Protein AF-A0A350T0E3-F1 (afdb_monomer)

Foldseek 3Di:
DDDPQCVVVCVVQLEDEDRDQLLVVCVVPVLVLLVSLLCCLARVGYYDPRNLQSSLVCLVVLLVPDLVSLVVSLLSLLLGLNNLRSLVSCLSSVNCCSRPVLLVVLSVQQVVPPPDPDDSSSNVLSVQSNPDHSDSVSSVCSNNVCSPDDD

Solvent-accessible surface area (backbone atoms only — not comparable to full-atom values): 8302 Å² total; per-residue (Å²): 139,89,67,95,82,48,57,69,56,32,61,73,68,38,46,46,72,52,83,77,58,36,57,62,52,31,71,78,40,40,66,52,47,56,47,53,27,24,45,15,0,58,69,68,32,50,65,37,67,69,37,42,52,33,36,34,74,49,33,74,53,41,76,80,52,56,69,68,59,51,49,53,48,50,52,55,18,54,44,21,88,27,26,39,55,14,53,47,47,32,54,75,28,65,33,39,66,70,77,43,53,71,48,31,69,38,54,49,56,46,77,70,52,82,85,58,98,66,75,49,48,36,65,50,30,40,50,51,29,56,73,45,67,74,42,60,71,57,29,51,50,39,60,51,66,69,50,75,65,84,128

Secondary structure (DSSP, 8-state):
---SS-HHHHHHHTEE--SS-HHHHHHH-THHHHHHHHHHHHH--EEPHHHHHHHHHHGGGGGGS-HHHHHHHHHHHHTSTTHHHHHHHHHHTT-HHHH-GGGHHHHHHHHT-SSS----HHHHHHHHHHHS-S-HHHHHHHHHTTTT---

Structure (mmCIF, N/CA/C/O backbone):
data_AF-A0A350T0E3-F1
#
_entry.id   AF-A0A350T0E3-F1
#
loop_
_atom_site.group_PDB
_atom_site.id
_atom_site.type_symbol
_atom_site.label_atom_id
_atom_site.label_alt_id
_atom_site.label_comp_id
_atom_site.label_asym_id
_atom_site.label_entity_id
_atom_site.label_seq_id
_atom_site.pdbx_PDB_ins_code
_atom_site.Cartn_x
_atom_site.Cartn_y
_atom_site.Cartn_z
_atom_site.occupancy
_atom_site.B_iso_or_equiv
_atom_site.auth_seq_id
_atom_site.auth_comp_id
_atom_site.auth_asym_id
_atom_site.auth_atom_id
_atom_site.pdbx_PDB_model_num
ATOM 1 N N . LEU A 1 1 ? -23.971 -1.810 16.961 1.00 84.31 1 LEU A N 1
ATOM 2 C CA . LEU A 1 1 ? -22.749 -1.360 16.257 1.00 84.31 1 LEU A CA 1
ATOM 3 C C . LEU A 1 1 ? -22.737 0.164 16.303 1.00 84.31 1 LEU A C 1
ATOM 5 O O . LEU A 1 1 ? -23.799 0.736 16.103 1.00 84.31 1 LEU A O 1
ATOM 9 N N . ILE A 1 2 ? -21.611 0.794 16.650 1.00 93.94 2 ILE A N 1
ATOM 10 C CA . ILE A 1 2 ? -21.458 2.260 16.692 1.00 93.94 2 ILE A CA 1
ATOM 11 C C . ILE A 1 2 ? -20.520 2.642 15.545 1.00 93.94 2 ILE A C 1
ATOM 13 O O . ILE A 1 2 ? -19.421 2.096 15.481 1.00 93.94 2 ILE A O 1
ATOM 17 N N . ASP A 1 3 ? -20.957 3.540 14.662 1.00 94.94 3 ASP A N 1
ATOM 18 C CA . ASP A 1 3 ? -20.221 3.956 13.462 1.00 94.94 3 ASP A CA 1
ATOM 19 C C . ASP A 1 3 ? -20.157 5.493 13.362 1.00 94.94 3 ASP A C 1
ATOM 21 O O . ASP A 1 3 ? -21.025 6.114 12.752 1.00 94.94 3 ASP A O 1
ATOM 25 N N . PRO A 1 4 ? -19.173 6.131 14.017 1.00 95.31 4 PRO A N 1
ATOM 26 C CA . PRO A 1 4 ? -19.081 7.588 14.068 1.00 95.31 4 PRO A CA 1
ATOM 27 C C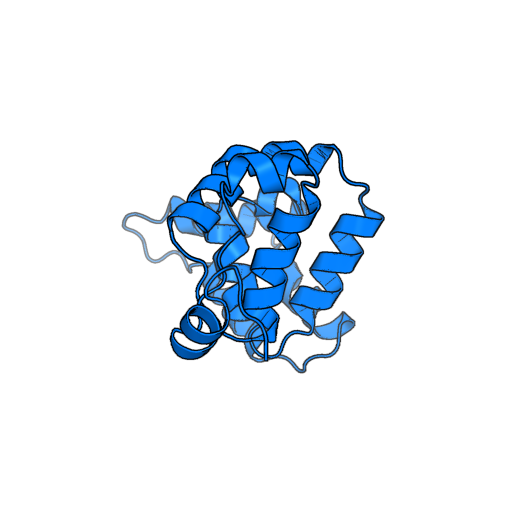 . PRO A 1 4 ? -18.522 8.221 12.784 1.00 95.31 4 PRO A C 1
ATOM 29 O O . PRO A 1 4 ? -18.595 9.439 12.651 1.00 95.31 4 PRO A O 1
ATOM 32 N N . PHE A 1 5 ? -17.957 7.427 11.867 1.00 93.94 5 PHE A N 1
ATOM 33 C CA . PHE A 1 5 ? -17.279 7.923 10.661 1.00 93.94 5 PHE A CA 1
ATOM 34 C C . PHE A 1 5 ? -17.891 7.411 9.352 1.00 93.94 5 PHE A C 1
ATOM 36 O O . PHE A 1 5 ? -17.412 7.787 8.293 1.00 93.94 5 PHE A O 1
ATOM 43 N N . GLY A 1 6 ? -18.947 6.594 9.409 1.00 92.81 6 GLY A N 1
ATOM 44 C CA . GLY A 1 6 ? -19.615 6.068 8.215 1.00 92.81 6 GLY A CA 1
ATOM 45 C C . GLY A 1 6 ? -18.940 4.837 7.606 1.00 92.81 6 GLY A C 1
ATOM 46 O O . GLY A 1 6 ? -19.238 4.480 6.469 1.00 92.81 6 GLY A O 1
ATOM 47 N N . GLY A 1 7 ? -18.088 4.138 8.361 1.00 94.56 7 GLY A N 1
ATOM 48 C CA . GLY A 1 7 ? -17.323 2.993 7.873 1.00 94.56 7 GLY A CA 1
ATOM 49 C C . GLY A 1 7 ? -18.184 1.816 7.405 1.00 94.56 7 GLY A C 1
ATOM 50 O O . GLY A 1 7 ? -17.728 1.010 6.600 1.00 94.56 7 GLY A O 1
ATOM 51 N N . ILE A 1 8 ? -19.439 1.694 7.856 1.00 95.94 8 ILE A N 1
ATOM 52 C CA . ILE A 1 8 ? -20.378 0.698 7.309 1.00 95.94 8 ILE A CA 1
ATOM 53 C C . ILE A 1 8 ? -20.698 1.013 5.841 1.00 95.94 8 ILE A C 1
ATOM 55 O O . ILE A 1 8 ? -20.799 0.093 5.027 1.00 95.94 8 ILE A O 1
ATOM 59 N N . GLY A 1 9 ? -20.848 2.298 5.510 1.00 95.31 9 GLY A N 1
ATOM 60 C CA . GLY A 1 9 ? -21.034 2.765 4.140 1.00 95.31 9 GLY A CA 1
ATOM 61 C C . GLY A 1 9 ? -19.810 2.453 3.287 1.00 95.31 9 GLY A C 1
ATOM 62 O O . GLY A 1 9 ? -19.953 1.828 2.239 1.00 95.31 9 GLY A O 1
ATOM 63 N N . ASP A 1 10 ? -18.618 2.771 3.790 1.00 96.00 10 ASP A N 1
ATOM 64 C CA . ASP A 1 10 ? -17.349 2.528 3.091 1.00 96.00 10 ASP A CA 1
ATOM 65 C C . ASP A 1 10 ? -17.106 1.033 2.846 1.00 96.00 10 ASP A C 1
ATOM 67 O O . ASP A 1 10 ? -16.675 0.630 1.765 1.00 96.00 10 ASP A O 1
ATOM 71 N N . LEU A 1 11 ? -17.457 0.180 3.817 1.00 95.50 11 LEU A N 1
ATOM 72 C CA . LEU A 1 11 ? -17.439 -1.276 3.659 1.00 95.50 11 LEU A CA 1
ATOM 73 C C . LEU A 1 11 ? -18.397 -1.739 2.553 1.00 95.50 11 LEU A C 1
ATOM 75 O O . LEU A 1 11 ? -18.036 -2.609 1.760 1.00 95.50 11 LEU A O 1
ATOM 79 N N . GLY A 1 12 ? -19.604 -1.167 2.491 1.00 96.12 12 GLY A N 1
ATOM 80 C CA . GLY A 1 12 ? -20.575 -1.443 1.430 1.00 96.12 12 GLY A CA 1
ATOM 81 C C . GLY A 1 12 ? -20.110 -0.957 0.054 1.00 96.12 12 GLY A C 1
ATOM 82 O O . GLY A 1 12 ? -20.335 -1.641 -0.943 1.00 96.12 12 GLY A O 1
ATOM 83 N N . GLY A 1 13 ? -19.420 0.185 0.016 1.00 96.69 13 GLY A N 1
ATOM 84 C CA . GLY A 1 13 ? -18.812 0.773 -1.179 1.00 96.69 13 GLY A CA 1
ATOM 85 C C . GLY A 1 13 ? -17.467 0.162 -1.571 1.00 96.69 13 GLY A C 1
ATOM 86 O O . GLY A 1 13 ? -16.970 0.459 -2.651 1.00 96.69 13 GLY A O 1
ATOM 87 N N . ARG A 1 14 ? -16.890 -0.707 -0.73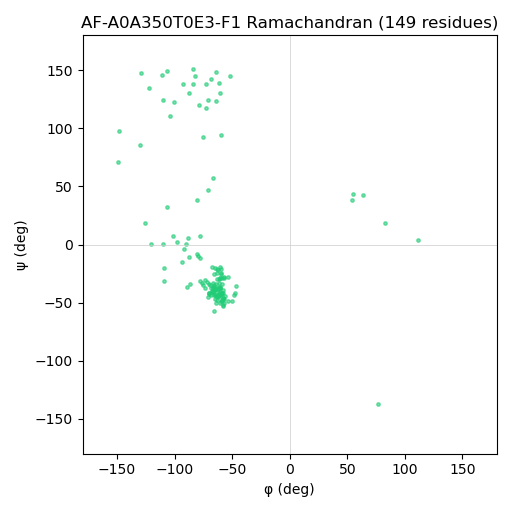0 1.00 97.62 14 ARG A N 1
ATOM 88 C CA . ARG A 1 14 ? -15.555 -1.301 -0.911 1.00 97.62 14 ARG A CA 1
ATOM 89 C C . ARG A 1 14 ? -14.458 -0.248 -1.098 1.00 97.62 14 ARG A C 1
ATOM 91 O O . ARG A 1 14 ? -13.586 -0.414 -1.950 1.00 97.62 14 ARG A O 1
ATOM 98 N N . GLN A 1 15 ? -14.497 0.806 -0.286 1.00 97.81 15 GLN A N 1
ATOM 99 C CA . GLN A 1 15 ? -13.532 1.903 -0.330 1.00 97.81 15 GLN A CA 1
ATOM 100 C C . GLN A 1 15 ? -12.617 1.933 0.899 1.00 97.81 15 GLN A C 1
ATOM 102 O O . GLN A 1 15 ? -13.011 1.584 2.013 1.00 97.81 15 GLN A O 1
ATOM 107 N N . ILE A 1 16 ? -11.370 2.349 0.689 1.00 98.31 16 ILE A N 1
ATOM 108 C CA . ILE A 1 16 ? -10.384 2.648 1.728 1.00 98.31 16 ILE A CA 1
ATOM 109 C C . ILE A 1 16 ? -10.279 4.166 1.825 1.00 98.31 16 ILE A C 1
ATOM 111 O O . ILE A 1 16 ? -9.744 4.813 0.925 1.00 98.31 16 ILE A O 1
ATOM 115 N N . ILE A 1 17 ? -10.774 4.703 2.938 1.00 97.75 17 ILE A N 1
ATOM 116 C CA . ILE A 1 17 ? -10.874 6.141 3.196 1.00 97.75 17 ILE A CA 1
ATOM 117 C C . ILE A 1 17 ? -10.103 6.473 4.476 1.00 97.75 17 ILE A C 1
ATOM 119 O O . ILE A 1 17 ? -10.193 5.755 5.481 1.00 97.75 17 ILE A O 1
ATOM 123 N N . ALA A 1 18 ? -9.305 7.540 4.456 1.00 96.62 18 ALA A N 1
ATOM 124 C CA . ALA A 1 18 ? -8.685 8.052 5.672 1.00 96.62 18 ALA A CA 1
ATOM 125 C C . ALA A 1 18 ? -9.726 8.757 6.557 1.00 96.62 18 ALA A C 1
ATOM 127 O O . ALA A 1 18 ? -10.559 9.523 6.090 1.00 96.62 18 ALA A O 1
ATOM 128 N N . VAL A 1 19 ? -9.667 8.529 7.870 1.00 95.31 19 VAL A N 1
ATOM 129 C CA . VAL A 1 19 ? -10.609 9.166 8.803 1.00 95.31 19 VAL A CA 1
ATOM 130 C C . VAL A 1 19 ? -10.288 10.653 8.960 1.00 95.31 19 VAL A C 1
ATOM 132 O O . VAL A 1 19 ? -9.254 11.001 9.536 1.00 95.31 19 VAL A O 1
ATOM 135 N N . GLY A 1 20 ? -11.214 11.526 8.567 1.00 94.12 20 GLY A N 1
ATOM 136 C CA . GLY A 1 20 ? -11.009 12.977 8.610 1.00 94.12 20 GLY A CA 1
ATOM 137 C C . GLY A 1 20 ? -10.118 13.440 7.459 1.00 94.12 20 GLY A C 1
ATOM 138 O O . GLY A 1 20 ? -10.290 12.972 6.341 1.00 94.12 20 GLY A O 1
ATOM 139 N N . ASP A 1 21 ? -9.175 14.347 7.722 1.00 97.06 21 ASP A N 1
ATOM 140 C CA . ASP A 1 21 ? -8.252 14.830 6.692 1.00 97.06 21 ASP A CA 1
ATOM 141 C C . ASP A 1 21 ? -7.105 13.823 6.436 1.00 97.06 21 ASP A C 1
ATOM 143 O O . ASP A 1 21 ? -6.340 13.512 7.360 1.00 97.06 21 ASP A O 1
ATOM 147 N N . PRO A 1 22 ? -6.940 13.300 5.203 1.00 97.12 22 PRO A N 1
ATOM 148 C CA . PRO A 1 22 ? -5.893 12.326 4.903 1.00 97.12 22 PRO A CA 1
ATOM 149 C C . PRO A 1 22 ? -4.472 12.850 5.156 1.00 97.12 22 PRO A C 1
ATOM 151 O O . PRO A 1 22 ? -3.613 12.100 5.630 1.00 97.12 22 PRO A O 1
ATOM 154 N N . ALA A 1 23 ? -4.213 14.132 4.880 1.00 97.38 23 ALA A N 1
ATOM 155 C CA . ALA A 1 23 ? -2.884 14.710 5.021 1.00 97.38 23 ALA A CA 1
ATOM 156 C C . ALA A 1 23 ? -2.478 14.844 6.495 1.00 97.38 23 ALA A C 1
ATOM 158 O O . ALA A 1 23 ? -1.352 14.496 6.862 1.00 97.38 23 ALA A O 1
ATOM 159 N N . GLU A 1 24 ? -3.393 15.269 7.367 1.00 97.50 24 GLU A N 1
ATOM 160 C CA . GLU A 1 24 ? -3.187 15.262 8.818 1.00 97.50 24 GLU A CA 1
ATOM 161 C C . GLU A 1 24 ? -2.900 13.841 9.319 1.00 97.50 24 GLU A C 1
ATOM 163 O O . GLU A 1 24 ? -1.909 13.603 10.019 1.00 97.50 24 GLU A O 1
ATOM 168 N N . ARG A 1 25 ? -3.706 12.856 8.894 1.00 97.31 25 ARG A N 1
ATOM 169 C CA . ARG A 1 25 ? -3.543 11.461 9.329 1.00 97.31 25 ARG A CA 1
ATOM 170 C C . ARG A 1 25 ? -2.228 10.840 8.898 1.00 97.31 25 ARG A C 1
ATOM 172 O O . ARG A 1 25 ? -1.677 10.045 9.663 1.00 97.31 25 ARG A O 1
ATOM 179 N N . PHE A 1 26 ? -1.734 11.151 7.709 1.00 97.88 26 PHE A N 1
ATOM 180 C CA . PHE A 1 26 ? -0.450 10.638 7.240 1.00 97.88 26 PHE A CA 1
ATOM 181 C C . PHE A 1 26 ? 0.739 11.372 7.861 1.00 97.88 26 PHE A C 1
ATOM 183 O O . PHE A 1 26 ? 1.751 10.733 8.132 1.00 97.88 26 PHE A O 1
ATOM 190 N N . ASN A 1 27 ? 0.621 12.661 8.185 1.00 96.19 27 ASN A N 1
ATOM 191 C CA . ASN A 1 27 ? 1.669 13.367 8.925 1.00 96.19 27 ASN A CA 1
ATOM 192 C C . ASN A 1 27 ? 1.849 12.824 10.355 1.00 96.19 27 ASN A C 1
ATOM 194 O O . ASN A 1 27 ? 2.989 12.676 10.810 1.00 96.19 27 ASN A O 1
ATOM 198 N N . GLU A 1 28 ? 0.745 12.474 11.032 1.00 96.44 28 GLU A N 1
ATOM 199 C CA . GLU A 1 28 ? 0.757 11.818 12.352 1.00 96.44 28 GLU A CA 1
ATOM 200 C C . GLU A 1 28 ? 1.538 10.489 12.339 1.00 96.44 28 GLU A C 1
ATOM 202 O O . GLU A 1 28 ? 2.337 10.224 13.239 1.00 96.44 28 GLU A O 1
ATOM 207 N N . ASP A 1 29 ? 1.306 9.640 11.331 1.00 97.56 29 ASP A N 1
ATOM 208 C CA . ASP A 1 29 ? 2.009 8.364 11.140 1.00 97.56 29 ASP A CA 1
ATOM 209 C C . ASP A 1 29 ? 2.126 8.029 9.643 1.00 97.56 29 ASP A C 1
ATOM 211 O O . ASP A 1 29 ? 1.197 7.439 9.073 1.00 97.56 29 ASP A O 1
ATOM 215 N N . PRO A 1 30 ? 3.275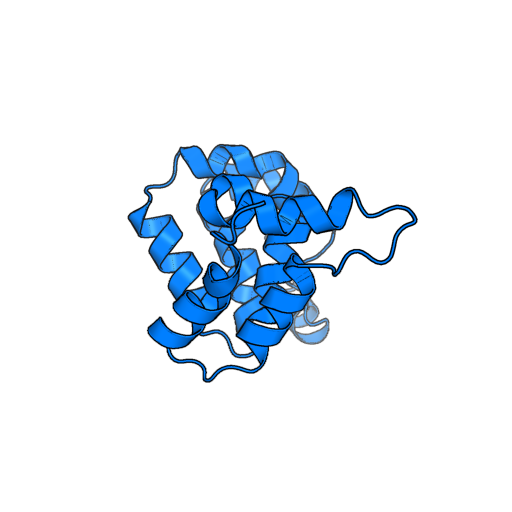 8.329 9.003 1.00 97.81 30 PRO A N 1
ATOM 216 C CA . PRO A 1 30 ? 3.466 8.092 7.572 1.00 97.81 30 PRO A CA 1
ATOM 217 C C . PRO A 1 30 ? 3.317 6.629 7.163 1.00 97.81 30 PRO A C 1
ATOM 219 O O . PRO A 1 30 ? 3.012 6.338 6.009 1.00 97.81 30 PRO A O 1
ATOM 222 N N . LEU A 1 31 ? 3.465 5.676 8.094 1.00 98.12 31 LEU A N 1
ATOM 223 C CA . LEU A 1 31 ? 3.261 4.262 7.780 1.00 98.12 31 LEU A CA 1
ATOM 224 C C . LEU A 1 31 ? 1.813 3.965 7.349 1.00 98.12 31 LEU A C 1
ATOM 226 O O . LEU A 1 31 ? 1.566 2.971 6.665 1.00 98.12 31 LEU A O 1
ATOM 230 N N . ARG A 1 32 ? 0.848 4.824 7.699 1.00 98.38 32 ARG A N 1
ATOM 231 C CA . ARG A 1 32 ? -0.548 4.701 7.254 1.00 98.38 32 ARG A CA 1
ATOM 232 C C . ARG A 1 32 ? -0.696 4.759 5.730 1.00 98.38 32 ARG A C 1
ATOM 234 O O . ARG A 1 32 ? -1.574 4.073 5.217 1.00 98.38 32 ARG A O 1
ATOM 241 N N . ILE A 1 33 ? 0.201 5.452 5.024 1.00 98.44 33 ILE A N 1
ATOM 242 C CA . ILE A 1 33 ? 0.262 5.470 3.552 1.00 98.44 33 ILE A CA 1
ATOM 243 C C . ILE A 1 33 ? 0.442 4.041 3.017 1.00 98.44 33 ILE A C 1
ATOM 245 O O . ILE A 1 33 ? -0.352 3.550 2.219 1.00 98.44 33 ILE A O 1
ATOM 249 N N . LEU A 1 34 ? 1.442 3.317 3.532 1.00 98.25 34 LEU A N 1
ATOM 250 C CA . LEU A 1 34 ? 1.678 1.923 3.150 1.00 98.25 34 LEU A CA 1
ATOM 251 C C . LEU A 1 34 ? 0.559 0.985 3.602 1.00 98.25 34 LEU A C 1
ATOM 253 O O . LEU A 1 34 ? 0.250 0.008 2.918 1.00 98.25 34 LEU A O 1
ATOM 257 N N . ARG A 1 35 ? -0.068 1.274 4.746 1.00 98.62 35 ARG A N 1
ATOM 258 C CA . ARG A 1 35 ? -1.201 0.480 5.232 1.00 98.62 35 ARG A CA 1
ATOM 259 C C . ARG A 1 35 ? -2.412 0.591 4.311 1.00 98.62 35 ARG A C 1
ATOM 261 O O . ARG A 1 35 ? -3.098 -0.414 4.169 1.00 98.62 35 ARG A O 1
ATOM 268 N N . ALA A 1 36 ? -2.658 1.744 3.687 1.00 98.56 36 ALA A N 1
ATOM 269 C CA . ALA A 1 36 ? -3.731 1.898 2.705 1.00 98.56 36 ALA A CA 1
ATOM 270 C C . ALA A 1 36 ? -3.518 0.954 1.507 1.00 98.56 36 ALA A C 1
ATOM 272 O O . ALA A 1 36 ? -4.379 0.125 1.220 1.00 98.56 36 ALA A O 1
ATOM 273 N N . ALA A 1 37 ? -2.319 0.955 0.914 1.00 98.56 37 ALA A N 1
ATOM 274 C CA . ALA A 1 37 ? 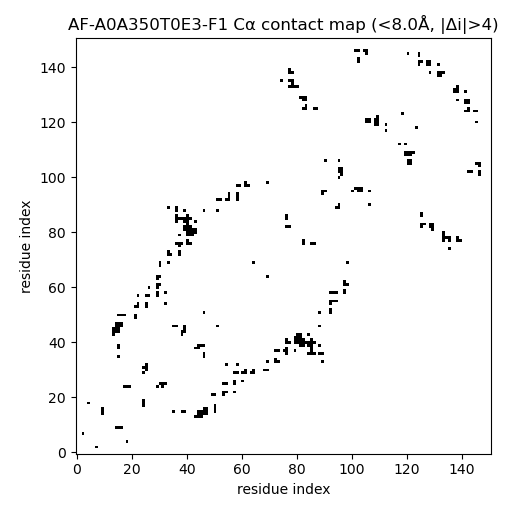-1.965 0.016 -0.155 1.00 98.56 37 ALA A CA 1
ATOM 275 C C . ALA A 1 37 ? -2.021 -1.457 0.297 1.00 98.56 37 ALA A C 1
ATOM 277 O O . ALA A 1 37 ? -2.496 -2.332 -0.430 1.00 98.56 37 ALA A O 1
ATOM 278 N N . ARG A 1 38 ? -1.594 -1.758 1.533 1.00 98.69 38 ARG A N 1
ATOM 279 C CA . ARG A 1 38 ? -1.751 -3.101 2.111 1.00 98.69 38 ARG A CA 1
ATOM 280 C C . ARG A 1 38 ? -3.221 -3.496 2.229 1.00 98.69 38 ARG A C 1
ATOM 282 O O . ARG A 1 38 ? -3.546 -4.648 1.960 1.00 98.69 38 ARG A O 1
ATOM 289 N N . PHE A 1 39 ? -4.098 -2.594 2.663 1.00 98.69 39 PHE A N 1
ATOM 290 C CA . PHE A 1 39 ? -5.524 -2.888 2.769 1.00 98.69 39 PHE A CA 1
ATOM 291 C C . PHE A 1 39 ? -6.149 -3.130 1.399 1.00 98.69 39 PHE A C 1
ATOM 293 O O . PHE A 1 39 ? -6.919 -4.081 1.280 1.00 98.69 39 PHE A O 1
ATOM 300 N N . ALA A 1 40 ? -5.736 -2.395 0.363 1.00 98.69 40 ALA A N 1
ATOM 301 C CA . ALA A 1 40 ? -6.142 -2.683 -1.011 1.00 98.69 40 ALA A CA 1
ATOM 302 C C . ALA A 1 40 ? -5.745 -4.119 -1.393 1.00 98.69 40 ALA A C 1
ATOM 304 O O . ALA A 1 40 ? -6.593 -4.910 -1.800 1.00 98.69 40 ALA A O 1
ATOM 305 N N . ALA A 1 41 ? -4.503 -4.524 -1.096 1.00 98.69 41 ALA A N 1
ATOM 306 C CA . ALA A 1 41 ? -4.048 -5.898 -1.322 1.00 98.69 41 ALA A CA 1
ATOM 307 C C . ALA A 1 41 ? -4.743 -6.974 -0.470 1.00 98.69 41 ALA A C 1
ATOM 309 O O . ALA A 1 41 ? -4.761 -8.149 -0.844 1.00 98.69 41 ALA A O 1
ATOM 310 N N . GLN A 1 42 ? -5.275 -6.623 0.699 1.00 98.56 42 GLN A N 1
ATOM 311 C CA . GLN A 1 42 ? -5.924 -7.577 1.599 1.00 98.56 42 GLN A CA 1
ATOM 312 C C . GLN A 1 42 ? -7.414 -7.744 1.312 1.00 98.56 42 GLN A C 1
ATOM 314 O O . GLN A 1 42 ? -7.931 -8.850 1.454 1.00 98.56 42 GLN A O 1
ATOM 319 N N . LEU A 1 43 ? -8.085 -6.660 0.929 1.00 98.31 43 LEU A N 1
ATOM 320 C CA . LEU A 1 43 ? -9.542 -6.583 0.839 1.00 98.31 43 LEU A CA 1
ATOM 321 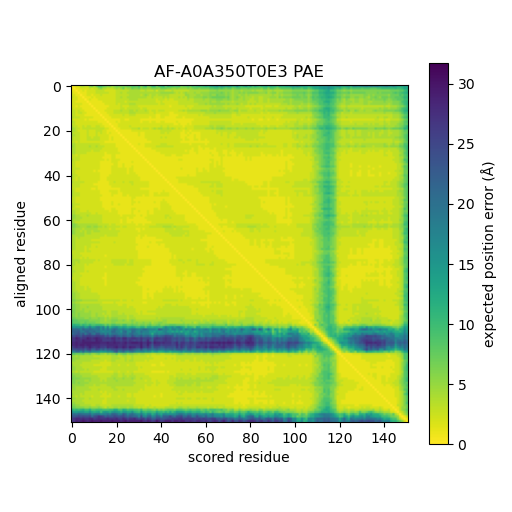C C . LEU A 1 43 ? -10.049 -6.515 -0.608 1.00 98.31 43 LEU A C 1
ATOM 323 O O . LEU A 1 43 ? -11.215 -6.821 -0.847 1.00 98.31 43 LEU A O 1
ATOM 327 N N . GLY A 1 44 ? -9.201 -6.120 -1.565 1.00 97.94 44 GLY A N 1
ATOM 328 C CA . GLY A 1 44 ? -9.630 -5.845 -2.940 1.00 97.94 44 GLY A CA 1
ATOM 329 C C . GLY A 1 44 ? -10.598 -4.666 -2.986 1.00 97.94 44 GLY A C 1
ATOM 330 O O . GLY A 1 44 ? -11.673 -4.764 -3.583 1.00 97.94 44 GLY A O 1
ATOM 331 N N . PHE A 1 45 ? -10.278 -3.628 -2.213 1.00 98.50 45 PHE A N 1
ATOM 332 C CA . PHE A 1 45 ? -11.027 -2.379 -2.097 1.00 98.50 45 PHE A CA 1
ATOM 333 C C . PHE A 1 45 ? -10.257 -1.281 -2.826 1.00 98.50 45 PHE A C 1
ATOM 335 O O . PHE A 1 45 ? -9.024 -1.313 -2.857 1.00 98.50 45 PHE A O 1
ATOM 342 N N . GLU A 1 46 ? -10.983 -0.317 -3.375 1.00 98.12 46 GLU A N 1
ATOM 343 C CA . GLU A 1 46 ? -10.405 0.850 -4.040 1.00 98.12 46 GLU A CA 1
ATOM 344 C C . GLU A 1 46 ? -10.032 1.910 -2.998 1.00 98.12 46 GLU A C 1
ATOM 346 O O . GLU A 1 46 ? -10.697 2.043 -1.971 1.00 98.12 46 GLU A O 1
ATOM 351 N N . ILE A 1 47 ? -8.946 2.647 -3.222 1.00 98.56 47 ILE A N 1
ATOM 352 C CA . ILE A 1 47 ? -8.571 3.772 -2.357 1.00 98.56 47 ILE A CA 1
ATOM 353 C C . ILE A 1 47 ? -9.280 5.011 -2.892 1.00 98.56 47 ILE A C 1
ATOM 355 O O . ILE A 1 47 ? -9.210 5.281 -4.083 1.00 98.56 47 ILE A O 1
ATOM 359 N N . GLU A 1 48 ? -9.958 5.752 -2.020 1.00 98.06 48 GLU A N 1
ATOM 360 C CA . GLU A 1 48 ? -10.626 6.996 -2.409 1.00 98.06 48 GLU A CA 1
ATOM 361 C C . GLU A 1 48 ? -9.615 8.025 -2.941 1.00 98.06 48 GLU A C 1
ATOM 363 O O . GLU A 1 48 ? -8.544 8.210 -2.360 1.00 98.06 48 GLU A O 1
ATOM 368 N N . ASP A 1 49 ? -9.984 8.738 -4.008 1.00 97.88 49 ASP A N 1
ATOM 369 C CA . ASP A 1 49 ? -9.146 9.720 -4.706 1.00 97.88 49 ASP A CA 1
ATOM 370 C C . ASP A 1 49 ? -8.451 10.723 -3.773 1.00 97.88 49 ASP A C 1
ATOM 372 O O . ASP A 1 49 ? -7.261 10.995 -3.930 1.00 97.88 49 ASP A O 1
ATOM 376 N N . ALA A 1 50 ? -9.157 11.268 -2.774 1.00 97.94 50 ALA A N 1
ATOM 377 C CA . ALA A 1 50 ? -8.568 12.223 -1.831 1.00 97.94 50 ALA A CA 1
ATOM 378 C C . ALA A 1 50 ? -7.503 11.560 -0.941 1.00 97.94 50 ALA A C 1
ATOM 380 O O . ALA A 1 50 ? -6.427 12.121 -0.708 1.00 97.94 50 ALA A O 1
ATOM 381 N N . THR A 1 51 ? -7.777 10.336 -0.489 1.00 98.38 51 THR A N 1
ATOM 382 C CA . THR A 1 51 ? -6.825 9.511 0.256 1.00 98.38 51 THR A CA 1
ATOM 383 C C . THR A 1 51 ? -5.603 9.169 -0.605 1.00 98.38 51 THR A C 1
ATOM 385 O O . THR A 1 51 ? -4.470 9.314 -0.142 1.00 98.38 51 THR A O 1
ATOM 388 N N . LEU A 1 52 ? -5.801 8.791 -1.870 1.00 98.50 52 LEU A N 1
ATOM 389 C CA . LEU A 1 52 ? -4.729 8.466 -2.811 1.00 98.50 52 LEU A CA 1
ATOM 390 C C . LEU A 1 52 ? -3.860 9.688 -3.158 1.00 98.50 52 LEU A C 1
ATOM 392 O O . LEU A 1 52 ? -2.630 9.609 -3.127 1.00 98.50 52 LEU A O 1
ATOM 396 N N . ALA A 1 53 ? -4.474 10.846 -3.405 1.00 98.44 53 ALA A N 1
ATOM 397 C CA . ALA A 1 53 ? -3.756 12.092 -3.664 1.00 98.44 53 ALA A CA 1
ATOM 398 C C . ALA A 1 53 ? -2.865 12.491 -2.475 1.00 98.44 53 ALA A C 1
ATOM 400 O O . ALA A 1 53 ? -1.712 12.893 -2.652 1.00 98.44 53 ALA A O 1
ATOM 401 N N . ALA A 1 54 ? -3.360 12.321 -1.245 1.00 98.44 54 ALA A N 1
ATOM 402 C CA . ALA A 1 54 ? -2.569 12.567 -0.044 1.00 98.44 54 ALA A CA 1
ATOM 403 C C . ALA A 1 54 ? -1.441 11.541 0.145 1.00 98.44 54 ALA A C 1
ATOM 405 O O . ALA A 1 54 ? -0.358 11.915 0.602 1.00 98.44 54 ALA A O 1
ATOM 406 N N . MET A 1 55 ? -1.655 10.274 -0.236 1.00 98.56 55 MET A N 1
ATOM 407 C CA . MET A 1 55 ? -0.590 9.265 -0.257 1.00 98.56 55 MET A CA 1
ATOM 408 C C . MET A 1 55 ? 0.563 9.716 -1.156 1.00 98.56 55 MET A C 1
ATOM 410 O O . MET A 1 55 ? 1.713 9.670 -0.724 1.00 98.56 55 MET A O 1
ATOM 414 N N . GLN A 1 56 ? 0.261 10.195 -2.365 1.00 98.19 56 GLN A N 1
ATOM 415 C CA . GLN A 1 56 ? 1.268 10.690 -3.302 1.00 98.19 56 GLN A CA 1
ATOM 416 C C . GLN A 1 56 ? 1.996 11.925 -2.759 1.00 98.19 56 GLN A C 1
ATOM 418 O O . GLN A 1 56 ? 3.228 11.955 -2.716 1.00 98.19 56 GLN A O 1
ATOM 423 N N . ALA A 1 57 ? 1.248 12.930 -2.295 1.00 98.31 57 ALA A N 1
ATOM 424 C CA . ALA A 1 57 ? 1.813 14.183 -1.798 1.00 98.31 57 ALA A CA 1
ATOM 425 C C . ALA A 1 57 ? 2.733 13.983 -0.579 1.00 98.31 57 ALA A C 1
ATOM 427 O O . ALA A 1 57 ? 3.758 14.656 -0.459 1.00 98.31 57 ALA A O 1
ATOM 428 N N . LEU A 1 58 ? 2.392 13.043 0.309 1.00 98.31 58 LEU A N 1
ATOM 429 C CA . LEU A 1 58 ? 3.137 12.762 1.541 1.00 98.31 58 LEU A CA 1
ATOM 430 C C . LEU A 1 58 ? 4.045 11.531 1.446 1.00 98.31 58 LEU A C 1
ATOM 432 O O . LEU A 1 58 ? 4.676 11.158 2.434 1.00 98.31 58 LEU A O 1
ATOM 436 N N . GLY A 1 59 ? 4.203 10.938 0.261 1.00 97.50 59 GLY A N 1
ATOM 437 C CA . GLY A 1 59 ? 5.166 9.865 0.008 1.00 97.50 59 GLY A CA 1
ATOM 438 C C . GLY A 1 59 ? 6.586 10.133 0.544 1.00 97.50 59 GLY A C 1
ATOM 439 O O 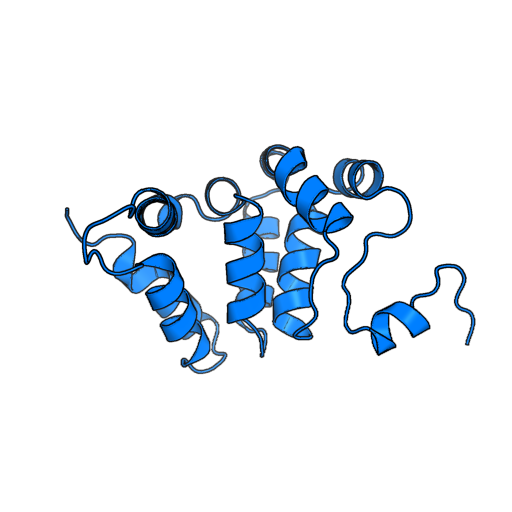. GLY A 1 59 ? 7.159 9.229 1.161 1.00 97.50 59 GLY A O 1
ATOM 440 N N . PRO A 1 60 ? 7.156 11.355 0.418 1.00 98.06 60 PRO A N 1
ATOM 441 C CA . PRO A 1 60 ? 8.476 11.675 0.973 1.00 98.06 60 PRO A CA 1
ATOM 442 C C . PRO A 1 60 ? 8.608 11.447 2.487 1.00 98.06 60 PRO A C 1
ATOM 444 O O . PRO A 1 60 ? 9.703 11.129 2.962 1.00 98.06 60 PRO A O 1
ATOM 447 N N . GLU A 1 61 ? 7.513 11.550 3.247 1.00 98.00 61 GLU A N 1
ATOM 448 C CA . GLU A 1 61 ? 7.495 11.345 4.701 1.00 98.00 61 GLU A CA 1
ATOM 449 C C . GLU A 1 61 ? 7.835 9.901 5.096 1.00 98.00 61 GLU A C 1
ATOM 451 O O . GLU A 1 61 ? 8.313 9.652 6.207 1.00 98.00 61 GLU A O 1
ATOM 456 N N . LEU A 1 62 ? 7.692 8.941 4.172 1.00 97.94 62 LEU A N 1
ATOM 457 C CA . LEU A 1 62 ? 8.107 7.551 4.379 1.00 97.94 62 LEU A CA 1
ATOM 458 C C . LEU A 1 62 ? 9.614 7.415 4.646 1.00 97.94 62 LEU A C 1
ATOM 460 O O . LEU A 1 62 ? 10.027 6.433 5.259 1.00 97.94 62 LEU A O 1
ATOM 464 N N . ARG A 1 63 ? 10.438 8.415 4.289 1.00 96.12 63 ARG A N 1
ATOM 465 C CA . ARG A 1 63 ? 11.866 8.473 4.663 1.00 96.12 63 ARG A CA 1
ATOM 466 C C . ARG A 1 63 ? 12.093 8.489 6.178 1.00 96.12 63 ARG A C 1
ATOM 468 O O . ARG A 1 63 ? 13.169 8.099 6.624 1.00 96.12 63 ARG A O 1
ATOM 475 N N . ARG A 1 64 ? 11.108 8.936 6.966 1.00 96.06 64 ARG A N 1
ATOM 476 C CA . ARG A 1 64 ? 11.172 8.939 8.438 1.00 96.06 64 ARG A CA 1
ATOM 477 C C . ARG A 1 64 ? 10.865 7.574 9.055 1.00 96.06 64 ARG A C 1
ATOM 479 O O . ARG A 1 64 ? 11.036 7.396 10.259 1.00 96.06 64 ARG A O 1
ATOM 486 N N . ILE A 1 65 ? 10.385 6.619 8.261 1.00 97.81 65 ILE A N 1
ATOM 487 C CA . ILE A 1 65 ? 10.036 5.278 8.721 1.00 97.81 65 ILE A CA 1
ATOM 488 C C . ILE A 1 65 ? 11.236 4.346 8.542 1.00 97.81 65 ILE A C 1
ATOM 490 O O . ILE A 1 65 ? 11.917 4.365 7.518 1.00 97.81 65 ILE A O 1
ATOM 494 N N . SER A 1 66 ? 11.487 3.499 9.542 1.00 97.62 66 SER A N 1
ATOM 495 C CA . SER A 1 66 ? 12.574 2.522 9.471 1.00 97.62 66 SER A CA 1
ATOM 496 C C . SER A 1 66 ? 12.343 1.499 8.353 1.00 97.62 66 SER A C 1
ATOM 498 O O . SER A 1 66 ? 11.204 1.117 8.057 1.00 97.62 66 SER A O 1
ATOM 500 N N . ARG A 1 67 ? 13.430 1.006 7.750 1.00 96.50 67 ARG A N 1
ATOM 501 C CA . ARG A 1 67 ? 13.357 0.043 6.641 1.00 96.50 67 ARG A CA 1
ATOM 502 C C . ARG A 1 67 ? 12.712 -1.277 7.059 1.00 96.50 67 ARG A C 1
ATOM 504 O O . ARG A 1 67 ? 12.016 -1.883 6.254 1.00 96.50 67 ARG A O 1
ATOM 511 N N . GLU A 1 68 ? 12.835 -1.678 8.321 1.00 98.12 68 GLU A N 1
ATOM 512 C CA . GLU A 1 68 ? 12.183 -2.867 8.878 1.00 98.12 68 GLU A CA 1
ATOM 513 C C . GLU A 1 68 ? 10.658 -2.713 8.916 1.00 98.12 68 GLU A C 1
ATOM 515 O O . GLU A 1 68 ? 9.929 -3.659 8.609 1.00 98.12 68 GLU A O 1
ATOM 520 N N . ARG A 1 69 ? 10.153 -1.519 9.263 1.00 98.06 69 ARG A N 1
ATOM 521 C CA . ARG A 1 69 ? 8.709 -1.230 9.261 1.00 98.06 69 ARG A CA 1
ATOM 522 C C . ARG A 1 69 ? 8.161 -1.173 7.836 1.00 98.06 69 ARG A C 1
ATOM 524 O O . ARG A 1 69 ? 7.108 -1.756 7.589 1.00 98.06 69 ARG A O 1
ATOM 531 N N . ILE A 1 70 ? 8.895 -0.551 6.908 1.00 98.25 70 ILE A N 1
ATOM 532 C CA . ILE A 1 70 ? 8.564 -0.572 5.473 1.00 98.25 70 ILE A CA 1
ATOM 533 C C . ILE A 1 70 ? 8.500 -2.021 4.968 1.00 98.25 70 ILE A C 1
ATOM 535 O O . ILE A 1 70 ? 7.474 -2.442 4.438 1.00 98.25 70 ILE A O 1
ATOM 539 N N . ALA A 1 71 ? 9.547 -2.815 5.207 1.00 97.62 71 ALA A N 1
ATOM 540 C CA . ALA A 1 71 ? 9.609 -4.216 4.795 1.00 97.62 71 ALA A CA 1
ATOM 541 C C . ALA A 1 71 ? 8.487 -5.057 5.422 1.00 97.62 71 ALA A C 1
ATOM 543 O O . ALA A 1 71 ? 7.913 -5.918 4.761 1.00 97.62 71 ALA A O 1
ATOM 544 N N . THR A 1 72 ? 8.125 -4.794 6.680 1.00 98.44 72 THR A N 1
ATOM 545 C CA . THR A 1 72 ? 7.012 -5.479 7.353 1.00 98.44 72 THR A CA 1
ATOM 546 C C . THR A 1 72 ? 5.677 -5.213 6.658 1.00 98.44 72 THR A C 1
ATOM 548 O O . THR A 1 72 ? 4.901 -6.149 6.455 1.00 98.44 72 THR A O 1
ATOM 551 N N . GLU A 1 73 ? 5.399 -3.966 6.274 1.00 98.38 73 GLU A N 1
ATOM 552 C CA . GLU A 1 73 ? 4.177 -3.631 5.536 1.00 98.38 73 GLU A CA 1
ATOM 553 C C . GLU A 1 73 ? 4.196 -4.211 4.116 1.00 98.38 73 GLU A C 1
ATOM 555 O O . GLU A 1 73 ? 3.213 -4.836 3.716 1.00 98.38 73 GLU A O 1
ATOM 560 N N . LEU A 1 74 ? 5.323 -4.117 3.399 1.00 98.44 74 LEU A N 1
ATOM 561 C CA . LEU A 1 74 ? 5.481 -4.723 2.071 1.00 98.44 74 LEU A CA 1
ATOM 562 C C . LEU A 1 74 ? 5.295 -6.242 2.111 1.00 98.44 74 LEU A C 1
ATOM 564 O O . LEU A 1 74 ? 4.572 -6.785 1.284 1.00 98.44 74 LEU A O 1
ATOM 568 N N . ASN A 1 75 ? 5.855 -6.937 3.104 1.00 98.62 75 ASN A N 1
ATOM 569 C CA . ASN A 1 75 ? 5.668 -8.380 3.268 1.00 98.62 75 ASN A CA 1
ATOM 570 C C . ASN A 1 75 ? 4.189 -8.750 3.412 1.00 98.62 75 ASN A C 1
ATOM 572 O O . ASN A 1 75 ? 3.733 -9.741 2.843 1.00 98.62 75 ASN A O 1
ATOM 576 N N . ARG A 1 76 ? 3.432 -7.956 4.178 1.00 98.62 76 ARG A N 1
ATOM 577 C CA . ARG A 1 76 ? 2.001 -8.188 4.403 1.00 98.62 76 ARG A CA 1
ATOM 578 C C . ARG A 1 76 ? 1.151 -7.834 3.186 1.00 98.62 76 ARG A C 1
ATOM 580 O O . ARG A 1 76 ? 0.184 -8.543 2.925 1.00 98.62 76 ARG A O 1
ATOM 587 N N . LEU A 1 77 ? 1.504 -6.771 2.461 1.00 98.69 77 LEU A N 1
ATOM 588 C CA . LEU A 1 77 ? 0.907 -6.424 1.169 1.00 98.69 77 LEU A CA 1
ATOM 589 C C . LEU A 1 77 ? 1.136 -7.564 0.177 1.00 98.69 77 LEU A C 1
ATOM 591 O O . LEU A 1 77 ? 0.191 -8.058 -0.434 1.00 98.69 77 LEU A O 1
ATOM 595 N N . LEU A 1 78 ? 2.380 -8.040 0.087 1.00 98.62 78 LEU A N 1
ATOM 596 C CA . LEU A 1 78 ? 2.770 -9.069 -0.858 1.00 98.62 78 LEU A CA 1
ATOM 597 C C . LEU A 1 78 ? 2.032 -10.370 -0.641 1.00 98.62 78 LEU A C 1
ATOM 599 O O . LEU A 1 78 ? 1.753 -11.018 -1.625 1.00 98.62 78 LEU A O 1
ATOM 603 N N . VAL A 1 79 ? 1.659 -10.774 0.570 1.00 98.31 79 VAL A N 1
ATOM 604 C CA . VAL A 1 79 ? 0.879 -12.014 0.773 1.00 98.31 79 VAL A CA 1
ATOM 605 C C . VAL A 1 79 ? -0.641 -11.812 0.701 1.00 98.31 79 VAL A C 1
ATOM 607 O O . VAL A 1 79 ? -1.388 -12.760 0.930 1.00 98.31 79 VAL A O 1
ATOM 610 N N . GLY A 1 80 ? -1.116 -10.608 0.365 1.00 98.38 80 GLY A N 1
ATOM 611 C CA . GLY A 1 80 ? -2.543 -10.307 0.239 1.00 98.38 80 GLY A CA 1
ATOM 612 C C . GLY A 1 80 ? -3.210 -11.009 -0.958 1.00 98.38 80 GLY A C 1
ATOM 613 O O . GLY A 1 80 ? -2.586 -11.142 -2.014 1.00 98.38 80 GLY A O 1
ATOM 614 N N . PRO A 1 81 ? -4.468 -11.478 -0.846 1.00 98.19 81 PRO A N 1
ATOM 615 C CA . PRO A 1 81 ? -5.186 -12.114 -1.959 1.00 98.19 81 PRO A CA 1
ATOM 616 C C . PRO A 1 81 ? -5.326 -11.205 -3.191 1.00 98.19 81 PRO A C 1
ATOM 618 O O . PRO A 1 81 ? -5.311 -11.701 -4.313 1.00 98.19 81 PRO A O 1
ATOM 621 N N . HIS A 1 82 ? -5.365 -9.891 -2.981 1.00 98.50 82 HIS A N 1
ATOM 622 C CA . HIS A 1 82 ? -5.494 -8.847 -3.995 1.00 98.50 82 HIS A CA 1
ATOM 623 C C . HIS A 1 82 ? -4.171 -8.098 -4.223 1.00 98.50 82 HIS A C 1
ATOM 625 O O . HIS A 1 82 ? -4.164 -6.907 -4.504 1.00 98.50 82 HIS A O 1
ATOM 631 N N . VAL A 1 83 ? -3.023 -8.777 -4.082 1.00 98.69 83 VAL A N 1
ATOM 632 C CA . VAL A 1 83 ? -1.674 -8.170 -4.168 1.00 98.69 83 VAL A CA 1
ATOM 633 C C . VAL A 1 83 ? -1.483 -7.231 -5.362 1.00 98.69 83 VAL A C 1
ATOM 635 O O . VAL A 1 83 ? -0.812 -6.212 -5.225 1.00 98.69 83 VAL A O 1
ATOM 638 N N . ALA A 1 84 ? -2.100 -7.545 -6.504 1.00 98.38 84 ALA A N 1
ATOM 639 C CA . ALA A 1 84 ? -2.033 -6.706 -7.689 1.00 98.38 84 ALA A CA 1
ATOM 640 C C . ALA A 1 84 ? -2.599 -5.300 -7.439 1.00 98.38 84 ALA A C 1
ATOM 642 O O . ALA A 1 84 ? -1.972 -4.318 -7.817 1.00 98.38 84 ALA A O 1
ATOM 643 N N . ASP A 1 85 ? -3.724 -5.201 -6.733 1.00 98.31 85 ASP A N 1
ATOM 644 C CA . ASP A 1 85 ? -4.406 -3.937 -6.447 1.00 98.31 85 ASP A CA 1
ATOM 645 C C . ASP A 1 85 ? -3.568 -3.068 -5.499 1.00 98.31 85 ASP A C 1
ATOM 647 O O . ASP A 1 85 ? -3.397 -1.874 -5.727 1.00 98.31 85 ASP A O 1
ATOM 651 N N . GLY A 1 86 ? -2.934 -3.674 -4.489 1.00 98.44 86 GLY A N 1
ATOM 652 C CA . GLY A 1 86 ? -2.019 -2.943 -3.605 1.00 98.44 86 GLY A CA 1
ATOM 653 C C . GLY A 1 86 ? -0.730 -2.486 -4.292 1.00 98.44 86 GLY A C 1
ATOM 654 O O . GLY A 1 86 ? -0.256 -1.388 -4.013 1.00 98.44 86 GLY A O 1
ATOM 655 N N . LEU A 1 87 ? -0.159 -3.291 -5.196 1.00 98.25 87 LEU A N 1
ATOM 656 C CA . LEU A 1 87 ? 1.015 -2.876 -5.975 1.00 98.25 87 LEU A CA 1
ATOM 657 C C . LEU A 1 87 ? 0.672 -1.746 -6.954 1.00 98.25 87 LEU A C 1
ATOM 659 O O . LEU A 1 87 ? 1.442 -0.792 -7.058 1.00 98.25 87 LEU A O 1
ATOM 663 N N . ARG A 1 88 ? -0.490 -1.806 -7.617 1.00 97.38 88 ARG A N 1
ATOM 664 C CA . ARG A 1 88 ? -0.973 -0.712 -8.472 1.00 97.38 88 ARG A CA 1
ATOM 665 C C . ARG A 1 88 ? -1.188 0.569 -7.679 1.00 97.38 88 ARG A C 1
ATOM 667 O O . ARG A 1 88 ? -0.681 1.597 -8.101 1.00 97.38 88 ARG A O 1
ATOM 674 N N . ALA A 1 89 ? -1.794 0.493 -6.495 1.00 98.12 89 ALA A N 1
ATOM 675 C CA . ALA A 1 89 ? -1.956 1.657 -5.625 1.00 98.12 89 ALA A CA 1
ATOM 676 C C . ALA A 1 89 ? -0.614 2.315 -5.246 1.00 98.12 89 ALA A C 1
ATOM 678 O O . ALA A 1 89 ? -0.513 3.539 -5.202 1.00 98.12 89 ALA A O 1
ATOM 679 N N . LEU A 1 90 ? 0.442 1.526 -4.993 1.00 97.94 90 LEU A N 1
ATOM 680 C CA . LEU A 1 90 ? 1.781 2.080 -4.741 1.00 97.94 90 LEU A CA 1
ATOM 681 C C . LEU A 1 90 ? 2.378 2.767 -5.975 1.00 97.94 90 LEU A C 1
ATOM 683 O O . LEU A 1 90 ? 3.069 3.773 -5.831 1.00 97.94 90 LEU A O 1
ATOM 687 N N . HIS A 1 91 ? 2.150 2.219 -7.166 1.00 96.31 91 HIS A N 1
ATOM 688 C CA . HIS A 1 91 ? 2.640 2.786 -8.424 1.00 96.31 91 HIS A CA 1
ATOM 689 C C . HIS A 1 91 ? 1.906 4.069 -8.814 1.00 96.31 91 HIS A C 1
ATOM 691 O O . HIS A 1 91 ? 2.537 5.078 -9.138 1.00 96.31 91 HIS A O 1
ATOM 697 N N . GLU A 1 92 ? 0.581 4.048 -8.704 1.00 95.62 92 GLU A N 1
ATOM 698 C CA . GLU A 1 92 ? -0.305 5.177 -8.979 1.00 95.62 92 GLU A CA 1
ATOM 699 C C . GLU A 1 92 ? 0.010 6.366 -8.064 1.00 95.62 92 GLU A C 1
ATOM 701 O O . GLU A 1 92 ? 0.176 7.487 -8.537 1.00 95.62 92 GLU A O 1
ATOM 706 N N . ALA A 1 93 ? 0.240 6.109 -6.773 1.00 97.00 93 ALA A N 1
ATOM 707 C CA . ALA A 1 93 ? 0.659 7.129 -5.814 1.00 97.00 93 ALA A CA 1
ATOM 708 C C . ALA A 1 93 ? 2.160 7.503 -5.897 1.00 97.00 93 ALA A C 1
ATOM 710 O O . ALA A 1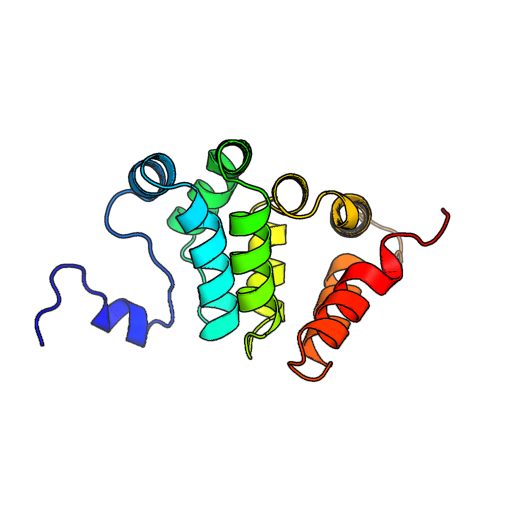 93 ? 2.655 8.227 -5.036 1.00 97.00 93 ALA A O 1
ATOM 711 N N . ASP A 1 94 ? 2.913 7.011 -6.890 1.00 96.06 94 ASP A N 1
ATOM 712 C CA . ASP A 1 94 ? 4.356 7.263 -7.068 1.00 96.06 94 ASP A CA 1
ATOM 713 C C . ASP A 1 94 ? 5.208 6.933 -5.823 1.00 96.06 94 ASP A C 1
ATOM 715 O O . ASP A 1 94 ? 6.160 7.634 -5.460 1.00 96.06 94 ASP A O 1
ATOM 719 N N . LEU A 1 95 ? 4.847 5.847 -5.132 1.00 97.62 95 LEU A N 1
ATOM 720 C CA . LEU A 1 95 ? 5.456 5.449 -3.865 1.00 97.62 95 LEU A CA 1
ATOM 721 C C . LEU A 1 95 ? 6.610 4.459 -4.004 1.00 97.62 95 LEU A C 1
ATOM 723 O O . LEU A 1 95 ? 7.372 4.297 -3.048 1.00 97.62 95 LEU A O 1
ATOM 727 N N . ILE A 1 96 ? 6.771 3.819 -5.166 1.00 96.12 96 ILE A N 1
ATOM 728 C CA . ILE A 1 96 ? 7.792 2.783 -5.402 1.00 96.12 96 ILE A CA 1
ATOM 729 C C . ILE A 1 96 ? 9.192 3.291 -5.034 1.00 96.12 96 ILE A C 1
ATOM 731 O O . ILE A 1 96 ? 9.863 2.673 -4.204 1.00 96.12 96 ILE A O 1
ATOM 735 N N . ARG A 1 97 ? 9.570 4.488 -5.501 1.00 94.62 97 ARG A N 1
ATOM 736 C CA . ARG A 1 97 ? 10.842 5.163 -5.177 1.00 94.62 97 ARG A CA 1
ATOM 737 C C . ARG A 1 97 ? 11.127 5.312 -3.679 1.00 94.62 97 ARG A C 1
ATOM 739 O O . ARG A 1 97 ? 12.286 5.398 -3.274 1.00 94.62 97 ARG A O 1
ATOM 746 N N . TRP A 1 98 ? 10.091 5.381 -2.843 1.00 96.75 98 TRP A N 1
ATOM 747 C CA . TRP A 1 98 ? 10.235 5.568 -1.398 1.00 96.75 98 TRP A CA 1
ATOM 748 C C . TRP A 1 98 ? 10.417 4.244 -0.656 1.00 96.75 98 TRP A C 1
ATOM 750 O O . TRP A 1 98 ? 11.151 4.184 0.341 1.00 96.75 98 TRP A O 1
ATOM 760 N N . VAL A 1 99 ? 9.767 3.187 -1.143 1.00 95.88 99 VAL A N 1
ATOM 761 C CA . VAL A 1 99 ? 9.571 1.936 -0.395 1.00 95.88 99 VAL A CA 1
ATOM 762 C C . VAL A 1 99 ? 10.395 0.773 -0.936 1.00 95.88 99 VAL A C 1
ATOM 764 O O . VAL A 1 99 ? 10.821 -0.064 -0.143 1.00 95.88 99 VAL A O 1
ATOM 767 N N . LEU A 1 100 ? 10.648 0.745 -2.245 1.00 94.25 100 LEU A N 1
ATOM 768 C CA . LEU A 1 100 ? 11.421 -0.279 -2.945 1.00 94.25 100 LEU A CA 1
ATOM 769 C C . LEU A 1 100 ? 12.133 0.351 -4.160 1.00 94.25 100 LEU A C 1
ATOM 771 O O . LEU A 1 100 ? 11.722 0.129 -5.301 1.00 94.25 100 LEU A O 1
ATOM 775 N N . PRO A 1 101 ? 13.168 1.181 -3.935 1.00 92.50 101 PRO A N 1
ATOM 776 C CA . PRO A 1 101 ? 13.852 1.905 -5.007 1.00 92.50 101 PRO A CA 1
ATOM 777 C C . PRO A 1 101 ? 14.466 0.980 -6.069 1.00 92.50 101 PRO A C 1
ATOM 779 O O . PRO A 1 101 ? 14.591 1.377 -7.221 1.00 92.50 101 PRO A O 1
ATOM 782 N N . GLU A 1 102 ? 14.795 -0.263 -5.720 1.00 91.38 102 GLU A N 1
ATOM 783 C CA . GLU A 1 102 ? 15.302 -1.278 -6.646 1.00 91.38 102 GLU A CA 1
ATOM 784 C C . GLU A 1 102 ? 14.282 -1.659 -7.732 1.00 91.38 102 GLU A C 1
ATOM 786 O O . GLU A 1 102 ? 14.676 -2.090 -8.809 1.00 91.38 102 GLU A O 1
ATOM 791 N N . ALA A 1 103 ? 12.982 -1.479 -7.477 1.00 92.00 103 ALA A N 1
ATOM 792 C CA . ALA A 1 103 ? 11.919 -1.715 -8.455 1.00 92.00 103 ALA A CA 1
ATOM 793 C C . ALA A 1 103 ? 11.556 -0.458 -9.270 1.00 92.00 103 ALA A C 1
ATOM 795 O O . ALA A 1 103 ? 10.739 -0.540 -10.185 1.00 92.00 103 ALA A O 1
ATOM 796 N N . GLN A 1 104 ? 12.155 0.700 -8.968 1.00 90.88 104 GLN A N 1
ATOM 797 C CA . GLN A 1 104 ? 11.838 1.963 -9.639 1.00 90.88 104 GLN A CA 1
ATOM 798 C C . GLN A 1 104 ? 12.062 1.931 -11.162 1.00 90.88 104 GLN A C 1
ATOM 800 O O . GLN A 1 104 ? 11.175 2.406 -11.868 1.00 90.88 104 GLN A O 1
ATOM 805 N N . PRO A 1 105 ? 13.149 1.341 -11.706 1.00 88.44 105 PRO A N 1
ATOM 806 C CA . PRO A 1 105 ? 13.347 1.293 -13.158 1.00 88.44 105 PRO A CA 1
ATOM 807 C C . PRO A 1 105 ? 12.209 0.575 -13.894 1.00 88.44 105 PRO A C 1
ATOM 809 O O . PRO A 1 105 ? 11.828 0.965 -14.992 1.00 88.44 105 PRO A O 1
ATOM 812 N N . MET A 1 106 ? 11.628 -0.451 -13.264 1.00 86.88 106 MET A N 1
ATOM 813 C CA . MET A 1 106 ? 10.493 -1.193 -13.817 1.00 86.88 106 MET A CA 1
ATOM 814 C C . MET A 1 106 ? 9.209 -0.358 -13.818 1.00 86.88 106 MET A C 1
ATOM 816 O O . MET A 1 106 ? 8.384 -0.522 -14.709 1.00 86.88 106 MET A O 1
ATOM 820 N N . ALA A 1 107 ? 9.037 0.506 -12.813 1.00 85.69 107 ALA A N 1
ATOM 821 C CA . ALA A 1 107 ? 7.894 1.404 -12.688 1.00 85.69 107 ALA A CA 1
ATOM 822 C C . ALA A 1 107 ? 7.987 2.606 -13.648 1.00 85.69 107 ALA A C 1
ATOM 824 O O . ALA A 1 107 ? 6.970 3.092 -14.129 1.00 85.69 107 ALA A O 1
ATOM 825 N N . GLU A 1 108 ? 9.187 3.103 -13.947 1.00 83.00 108 GLU A N 1
ATOM 826 C CA . GLU A 1 108 ? 9.367 4.261 -14.836 1.00 83.00 108 GLU A CA 1
ATOM 827 C C . GLU A 1 108 ? 9.172 3.918 -16.320 1.00 83.00 108 GLU A C 1
ATOM 829 O O . GLU A 1 108 ? 8.583 4.727 -17.036 1.00 83.00 108 GLU A O 1
ATOM 834 N N . ASP A 1 109 ? 9.559 2.713 -16.760 1.00 69.69 109 ASP A N 1
ATOM 835 C CA . ASP A 1 109 ? 9.372 2.250 -18.152 1.00 69.69 109 ASP A CA 1
ATOM 836 C C . ASP A 1 109 ? 7.897 2.289 -18.607 1.00 69.69 109 ASP A C 1
ATOM 838 O O . ASP A 1 109 ? 7.595 2.536 -19.773 1.00 69.69 109 ASP A O 1
ATOM 842 N N . ASP A 1 110 ? 6.961 2.131 -17.668 1.00 58.75 110 ASP A N 1
ATOM 843 C CA . ASP A 1 110 ? 5.523 2.267 -17.917 1.00 58.75 110 ASP A CA 1
ATOM 844 C C . ASP A 1 110 ? 5.129 3.709 -18.312 1.00 58.75 110 ASP A C 1
ATOM 846 O O . ASP A 1 110 ? 4.401 3.922 -19.284 1.00 58.75 110 ASP A O 1
ATOM 850 N N . ARG A 1 111 ? 5.669 4.731 -17.631 1.00 59.59 111 ARG A N 1
ATOM 851 C CA . ARG A 1 111 ? 5.251 6.140 -17.803 1.00 59.59 111 ARG A CA 1
ATOM 852 C C . ARG A 1 111 ? 5.729 6.775 -19.111 1.00 59.59 111 ARG A C 1
ATOM 854 O O . ARG A 1 111 ? 5.033 7.632 -19.655 1.00 59.59 111 ARG A O 1
ATOM 861 N N . ASP A 1 112 ? 6.880 6.350 -19.623 1.00 55.41 112 ASP A N 1
ATOM 862 C CA . ASP A 1 112 ? 7.508 6.937 -20.816 1.00 55.41 112 ASP A CA 1
ATOM 863 C C . ASP A 1 1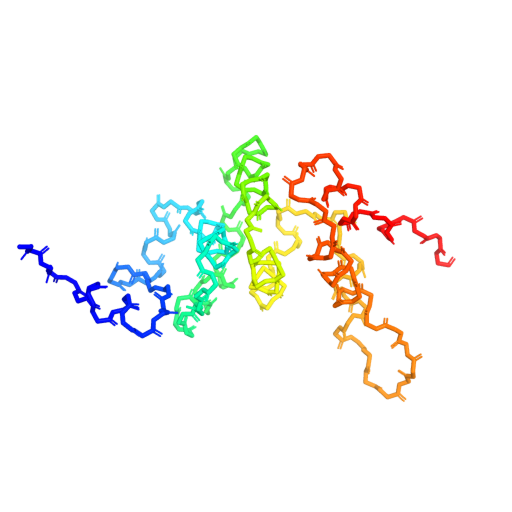12 ? 7.065 6.265 -22.135 1.00 55.41 112 ASP A C 1
ATOM 865 O O . ASP A 1 112 ? 7.459 6.679 -23.230 1.00 55.41 112 ASP A O 1
ATOM 869 N N . SER A 1 113 ? 6.189 5.257 -22.068 1.00 53.81 113 SER A N 1
ATOM 870 C CA . SER A 1 113 ? 5.796 4.403 -23.197 1.00 53.81 113 SER A CA 1
ATOM 871 C C . SER A 1 113 ? 4.733 5.007 -24.143 1.00 53.81 113 SER A C 1
ATOM 873 O O . SER A 1 113 ? 3.879 4.315 -24.707 1.00 53.81 113 SER A O 1
ATOM 875 N N . VAL A 1 114 ? 4.803 6.315 -24.421 1.00 48.88 114 VAL A N 1
ATOM 876 C CA . VAL A 1 114 ? 3.954 6.966 -25.436 1.00 48.88 114 VAL A CA 1
ATOM 877 C C . VAL A 1 114 ? 4.463 6.623 -26.845 1.00 48.88 114 VAL A C 1
ATOM 879 O O . VAL A 1 114 ? 5.296 7.317 -27.421 1.00 48.88 114 VAL A O 1
ATOM 882 N N . GLY A 1 115 ? 3.925 5.554 -27.442 1.00 49.28 115 GLY A N 1
ATOM 883 C CA . GLY A 1 115 ? 3.922 5.374 -28.904 1.00 49.28 115 GLY A CA 1
ATOM 884 C C . GLY A 1 115 ? 4.789 4.260 -29.502 1.00 49.28 115 GLY A C 1
ATOM 885 O O . GLY A 1 115 ? 4.790 4.100 -30.723 1.00 49.28 115 GLY A O 1
ATOM 886 N N . ALA A 1 116 ? 5.461 3.428 -28.707 1.00 41.91 116 ALA A N 1
ATOM 887 C CA . ALA A 1 116 ? 6.151 2.236 -29.209 1.00 41.91 116 ALA A CA 1
ATOM 888 C C . ALA A 1 116 ? 5.741 1.004 -28.398 1.00 41.91 116 ALA A C 1
ATOM 890 O O . ALA A 1 116 ? 5.478 1.112 -27.209 1.00 41.91 116 ALA A O 1
ATOM 891 N N . ARG A 1 117 ? 5.689 -0.174 -29.036 1.00 47.41 117 ARG A N 1
ATOM 892 C CA . ARG A 1 117 ? 5.380 -1.478 -28.414 1.00 47.41 117 ARG A CA 1
ATOM 893 C C . ARG A 1 117 ? 6.477 -1.924 -27.426 1.00 47.41 117 ARG A C 1
ATOM 895 O O . ARG A 1 117 ? 7.082 -2.976 -27.623 1.00 47.41 117 ARG A O 1
ATOM 902 N N . HIS A 1 118 ? 6.772 -1.120 -26.413 1.00 48.78 118 HIS A N 1
ATOM 903 C CA . HIS A 1 118 ? 7.540 -1.535 -25.249 1.00 48.78 118 HIS A CA 1
ATOM 904 C C . HIS A 1 118 ? 6.579 -2.202 -24.264 1.00 48.78 118 HIS A C 1
ATOM 906 O O . HIS A 1 118 ? 5.407 -1.844 -24.166 1.00 48.78 118 HIS A O 1
ATOM 912 N N . LYS A 1 119 ? 7.030 -3.301 -23.664 1.00 56.44 119 LYS A N 1
ATOM 913 C CA . LYS A 1 119 ? 6.227 -4.091 -22.733 1.00 56.44 119 LYS A CA 1
ATOM 914 C C . LYS A 1 119 ? 6.090 -3.260 -21.468 1.00 56.44 119 LYS A C 1
ATOM 916 O O . LYS A 1 119 ? 7.116 -2.923 -20.914 1.00 56.44 119 LYS A O 1
ATOM 921 N N . ASP A 1 120 ? 4.877 -2.992 -21.007 1.00 78.75 120 ASP A N 1
ATOM 922 C CA . ASP A 1 120 ? 4.642 -2.438 -19.670 1.00 78.75 120 ASP A CA 1
ATOM 923 C C . ASP A 1 120 ? 5.218 -3.418 -18.625 1.00 78.75 120 ASP A C 1
ATOM 925 O O . ASP A 1 120 ? 4.614 -4.451 -18.304 1.00 78.75 120 ASP A O 1
ATOM 929 N N . ILE A 1 121 ? 6.468 -3.170 -18.206 1.00 87.44 121 ILE A N 1
ATOM 930 C CA . ILE A 1 121 ? 7.235 -4.068 -17.331 1.00 87.44 121 ILE A CA 1
ATOM 931 C C . ILE A 1 121 ? 6.577 -4.115 -15.955 1.00 87.44 121 ILE A C 1
ATOM 933 O O . ILE A 1 121 ? 6.531 -5.183 -15.329 1.00 87.44 121 ILE A O 1
ATOM 937 N N . TRP A 1 122 ? 6.045 -2.983 -15.491 1.00 91.19 122 TRP A N 1
ATOM 938 C CA . TRP A 1 122 ? 5.397 -2.895 -14.196 1.00 91.19 122 TRP A CA 1
ATOM 939 C C . TRP A 1 122 ? 4.122 -3.730 -14.155 1.00 91.19 122 TRP A C 1
ATOM 941 O O . TRP A 1 122 ? 4.036 -4.659 -13.351 1.00 91.19 122 TRP A O 1
ATOM 951 N N . GLU A 1 123 ? 3.162 -3.493 -15.048 1.00 91.12 123 GLU A N 1
ATOM 952 C CA . GLU A 1 123 ? 1.912 -4.259 -15.077 1.00 91.12 123 GLU A CA 1
ATOM 953 C C . GLU A 1 123 ? 2.170 -5.735 -15.398 1.00 91.12 123 GLU A C 1
ATOM 955 O O . GLU A 1 123 ? 1.505 -6.617 -14.844 1.00 91.12 123 GLU A O 1
ATOM 960 N N . HIS A 1 124 ? 3.169 -6.048 -16.235 1.00 92.12 124 HIS A N 1
ATOM 961 C CA . HIS A 1 124 ? 3.618 -7.428 -16.415 1.00 92.12 124 HIS A CA 1
ATOM 962 C C . HIS A 1 124 ? 4.038 -8.054 -15.080 1.00 92.12 124 HIS A C 1
ATOM 964 O O . HIS A 1 124 ? 3.547 -9.126 -14.716 1.00 92.12 124 HIS A O 1
ATOM 970 N N . THR A 1 125 ? 4.894 -7.373 -14.323 1.00 94.50 125 THR A N 1
ATOM 971 C CA . THR A 1 125 ? 5.385 -7.836 -13.021 1.00 94.50 125 THR A CA 1
ATOM 972 C C . THR A 1 125 ? 4.254 -7.981 -12.011 1.00 94.50 125 THR A C 1
ATOM 974 O O . THR A 1 125 ? 4.149 -9.015 -11.351 1.00 94.50 125 THR A O 1
ATOM 977 N N . VAL A 1 126 ? 3.354 -7.000 -11.935 1.00 96.44 126 VAL A N 1
ATOM 978 C CA . VAL A 1 126 ? 2.158 -7.035 -11.084 1.00 96.44 126 VAL A CA 1
ATOM 979 C C . VAL A 1 126 ? 1.307 -8.273 -11.389 1.00 96.44 126 VAL A C 1
ATOM 981 O O . VAL A 1 126 ? 0.896 -8.985 -10.466 1.00 96.44 126 VAL A O 1
ATOM 984 N N . ARG A 1 127 ? 1.093 -8.595 -12.673 1.00 95.94 127 ARG A N 1
ATOM 985 C CA . ARG A 1 127 ? 0.373 -9.811 -13.092 1.00 95.94 127 ARG A CA 1
ATOM 986 C C . ARG A 1 127 ? 1.104 -11.086 -12.691 1.00 95.94 127 ARG A C 1
AT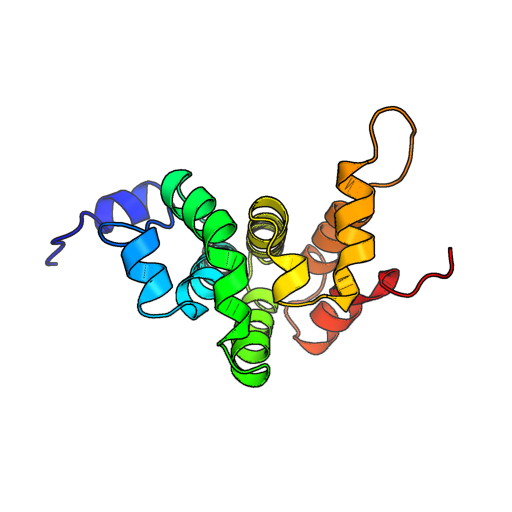OM 988 O O . ARG A 1 127 ? 0.459 -12.003 -12.183 1.00 95.94 127 ARG A O 1
ATOM 995 N N . VAL A 1 128 ? 2.423 -11.147 -12.884 1.00 96.56 128 VAL A N 1
ATOM 996 C CA . VAL A 1 128 ? 3.242 -12.300 -12.475 1.00 96.56 128 VAL A CA 1
ATOM 997 C C . VAL A 1 128 ? 3.119 -12.524 -10.966 1.00 96.56 128 VAL A C 1
ATOM 999 O O . VAL A 1 128 ? 2.794 -13.632 -10.540 1.00 96.56 128 VAL A O 1
ATOM 1002 N N . VAL A 1 129 ? 3.271 -11.475 -10.149 1.00 97.94 129 VAL A N 1
ATOM 1003 C CA . VAL A 1 129 ? 3.101 -11.556 -8.688 1.00 97.94 129 VAL A CA 1
ATOM 1004 C C . VAL A 1 129 ? 1.698 -12.056 -8.327 1.00 97.94 129 VAL A C 1
ATOM 1006 O O . VAL A 1 129 ? 1.572 -12.978 -7.515 1.00 97.94 129 VAL A O 1
ATOM 1009 N N . GLY A 1 130 ? 0.653 -11.513 -8.960 1.00 97.62 130 GLY A N 1
ATOM 1010 C CA . GLY A 1 130 ? -0.742 -11.902 -8.729 1.00 97.62 130 GLY A CA 1
ATOM 1011 C C . GLY A 1 130 ? -1.061 -13.364 -9.062 1.00 97.62 130 GLY A C 1
ATOM 1012 O O . GLY A 1 130 ? -1.905 -13.966 -8.403 1.00 97.62 130 GLY A O 1
ATOM 1013 N N . GLN A 1 131 ? -0.359 -13.959 -10.030 1.00 97.25 131 GLN A N 1
ATOM 1014 C CA . GLN A 1 131 ? -0.542 -15.357 -10.445 1.00 97.25 131 GLN A CA 1
ATOM 1015 C C . GLN A 1 131 ? 0.301 -16.353 -9.637 1.00 97.25 131 GLN A C 1
ATOM 1017 O O . GLN A 1 131 ? 0.100 -17.565 -9.735 1.00 97.25 131 GLN A O 1
ATOM 1022 N N . THR A 1 132 ? 1.240 -15.869 -8.821 1.00 97.88 132 THR A N 1
ATOM 1023 C CA . THR A 1 132 ? 2.052 -16.741 -7.969 1.00 97.88 132 THR A CA 1
ATOM 1024 C C . THR A 1 132 ? 1.345 -17.093 -6.653 1.00 97.88 132 THR A C 1
ATOM 1026 O O . THR A 1 132 ? 0.567 -16.290 -6.116 1.00 97.88 132 THR A O 1
ATOM 1029 N N . PRO A 1 133 ? 1.636 -18.275 -6.066 1.00 97.62 133 PRO A N 1
ATOM 1030 C CA . PRO A 1 133 ? 1.156 -18.623 -4.733 1.00 97.62 133 PRO A CA 1
ATOM 1031 C C . PRO A 1 133 ? 1.487 -17.530 -3.713 1.00 97.62 133 PRO A C 1
ATOM 1033 O O . PRO A 1 133 ? 2.575 -16.958 -3.755 1.00 97.62 133 PRO A O 1
ATOM 1036 N N . ALA A 1 134 ? 0.599 -17.301 -2.741 1.00 97.25 134 ALA A N 1
ATOM 1037 C CA . ALA A 1 134 ? 0.780 -16.332 -1.652 1.00 97.25 134 ALA A CA 1
ATOM 1038 C C . ALA A 1 134 ? 1.838 -16.768 -0.613 1.00 97.25 134 ALA A C 1
ATOM 1040 O O . ALA A 1 134 ? 1.626 -16.732 0.597 1.00 97.25 134 ALA A O 1
ATOM 1041 N N . ARG A 1 135 ? 3.002 -17.215 -1.089 1.00 98.06 135 ARG A N 1
ATOM 1042 C CA . ARG A 1 135 ? 4.188 -17.531 -0.300 1.00 98.06 135 ARG A CA 1
ATOM 1043 C C . ARG A 1 135 ? 5.139 -16.357 -0.434 1.00 98.06 135 ARG A C 1
ATOM 1045 O O . ARG A 1 135 ? 5.559 -16.031 -1.541 1.00 98.06 135 ARG A O 1
ATOM 1052 N N . LEU A 1 136 ? 5.506 -15.762 0.696 1.00 98.00 136 LEU A N 1
ATOM 1053 C CA . LEU A 1 136 ? 6.283 -14.525 0.736 1.00 98.00 136 LEU A CA 1
ATOM 1054 C C . LEU A 1 136 ? 7.546 -14.576 -0.142 1.00 98.00 136 LEU A C 1
ATOM 1056 O O . LEU A 1 136 ? 7.749 -13.696 -0.969 1.00 98.00 136 LEU A O 1
ATOM 1060 N N . ALA A 1 137 ? 8.345 -15.639 -0.019 1.00 98.00 137 ALA A N 1
ATOM 1061 C CA . ALA A 1 137 ? 9.564 -15.807 -0.811 1.00 98.00 137 ALA A CA 1
ATOM 1062 C C . ALA A 1 137 ? 9.297 -15.863 -2.328 1.00 98.00 137 ALA A C 1
ATOM 1064 O O . ALA A 1 137 ? 10.059 -15.297 -3.104 1.00 98.00 137 ALA A O 1
ATOM 1065 N N . VAL A 1 138 ? 8.199 -16.501 -2.751 1.00 98.06 138 VAL A N 1
ATOM 1066 C CA . VAL A 1 138 ? 7.828 -16.598 -4.171 1.00 98.06 138 VAL A CA 1
ATOM 1067 C C . VAL A 1 138 ? 7.388 -15.237 -4.701 1.00 98.06 138 VAL A C 1
ATOM 1069 O O . VAL A 1 138 ? 7.802 -14.850 -5.787 1.00 98.06 138 VAL A O 1
ATOM 1072 N N . ARG A 1 139 ? 6.599 -14.484 -3.928 1.00 98.06 139 ARG A N 1
ATOM 1073 C CA . ARG A 1 139 ? 6.117 -13.163 -4.348 1.00 98.06 139 ARG A CA 1
ATOM 1074 C C . ARG A 1 139 ? 7.205 -12.095 -4.354 1.00 98.06 139 ARG A C 1
ATOM 1076 O O . ARG A 1 139 ? 7.185 -11.245 -5.233 1.00 98.06 139 ARG A O 1
ATOM 1083 N N . TRP A 1 140 ? 8.188 -12.180 -3.459 1.00 97.69 140 TRP A N 1
ATOM 1084 C CA . TRP A 1 140 ? 9.402 -11.365 -3.564 1.00 97.69 140 TRP A CA 1
ATOM 1085 C C . TRP A 1 140 ? 10.221 -11.700 -4.806 1.00 97.69 140 TRP A C 1
ATOM 1087 O O . TRP A 1 140 ? 10.610 -10.791 -5.534 1.00 97.69 140 TRP A O 1
ATOM 1097 N N . ALA A 1 141 ? 10.447 -12.991 -5.072 1.00 96.44 141 ALA A N 1
ATOM 1098 C CA . ALA A 1 141 ? 11.162 -13.417 -6.271 1.00 96.44 141 ALA A CA 1
ATOM 1099 C C . ALA A 1 141 ? 10.444 -12.948 -7.546 1.00 96.44 141 ALA A C 1
ATOM 1101 O O . ALA A 1 141 ? 11.090 -12.437 -8.451 1.00 96.44 141 ALA A O 1
ATOM 1102 N N . ALA A 1 142 ? 9.114 -13.059 -7.588 1.00 96.38 142 ALA A N 1
ATOM 1103 C CA . ALA A 1 142 ? 8.290 -12.567 -8.687 1.00 96.38 142 ALA A CA 1
ATOM 1104 C C . ALA A 1 142 ? 8.343 -11.039 -8.836 1.00 96.38 142 ALA A C 1
ATOM 1106 O O . ALA A 1 142 ? 8.462 -10.550 -9.952 1.00 96.38 142 ALA A O 1
ATOM 1107 N N . LEU A 1 143 ? 8.288 -10.275 -7.740 1.00 96.12 143 LEU A N 1
ATOM 1108 C CA . LEU A 1 143 ? 8.335 -8.811 -7.801 1.00 96.12 143 LEU A CA 1
ATOM 1109 C C . LEU A 1 143 ? 9.669 -8.304 -8.364 1.00 96.12 143 LEU A C 1
ATOM 1111 O O . LEU A 1 143 ? 9.692 -7.348 -9.126 1.00 96.12 143 LEU A O 1
ATOM 1115 N N . LEU A 1 144 ? 10.775 -8.955 -8.001 1.00 93.81 144 LEU A N 1
ATOM 1116 C CA . LEU A 1 144 ? 12.126 -8.506 -8.343 1.00 93.81 144 LEU A CA 1
ATOM 1117 C C . LEU A 1 144 ? 12.721 -9.209 -9.573 1.00 93.81 144 LEU A C 1
ATOM 1119 O O . LEU A 1 144 ? 13.871 -8.944 -9.916 1.00 93.81 144 LEU A O 1
ATOM 1123 N N . HIS A 1 145 ? 11.974 -10.100 -10.238 1.00 91.19 145 HIS A N 1
ATOM 1124 C CA . HIS A 1 145 ? 12.518 -10.959 -11.301 1.00 91.19 145 HIS A CA 1
ATOM 1125 C C . HIS A 1 145 ? 13.099 -10.181 -12.493 1.00 91.19 145 HIS A C 1
ATOM 1127 O O . HIS A 1 145 ? 14.047 -10.648 -13.123 1.00 91.19 145 HIS A O 1
ATOM 1133 N N . ASP A 1 146 ? 12.563 -8.987 -12.750 1.00 84.69 146 ASP A N 1
ATOM 1134 C CA . ASP A 1 146 ? 12.937 -8.128 -13.873 1.00 84.69 146 ASP A CA 1
ATOM 1135 C C . ASP A 1 146 ? 13.694 -6.857 -13.446 1.00 84.69 146 ASP A C 1
ATOM 1137 O O . ASP A 1 146 ? 14.137 -6.099 -14.304 1.00 84.69 146 ASP A O 1
ATOM 1141 N N . ALA A 1 147 ? 13.944 -6.664 -12.144 1.00 81.00 147 ALA A N 1
ATOM 1142 C CA . ALA A 1 147 ? 14.575 -5.455 -11.593 1.00 81.00 147 ALA A CA 1
ATOM 1143 C C . ALA A 1 147 ? 16.051 -5.274 -11.996 1.00 81.00 147 ALA A C 1
ATOM 1145 O O . ALA A 1 147 ? 16.589 -4.175 -11.908 1.00 81.00 147 ALA A O 1
ATOM 1146 N N . ALA A 1 148 ? 16.716 -6.349 -12.428 1.00 64.88 148 ALA A N 1
ATOM 1147 C CA . ALA A 1 148 ? 18.146 -6.364 -12.737 1.00 64.88 148 ALA A CA 1
ATOM 1148 C C . ALA A 1 148 ? 18.467 -6.869 -14.154 1.00 64.88 148 ALA A C 1
ATOM 1150 O O . ALA A 1 148 ? 19.603 -7.280 -14.410 1.00 64.88 148 ALA A O 1
ATOM 1151 N N . LYS A 1 149 ? 17.498 -6.880 -15.083 1.00 63.31 149 LYS A N 1
ATOM 1152 C CA . LYS A 1 149 ? 17.823 -7.182 -16.484 1.00 63.31 149 LYS A CA 1
ATOM 1153 C C . LYS A 1 149 ? 18.744 -6.074 -17.015 1.00 63.31 149 LYS A C 1
ATOM 1155 O O . LYS A 1 149 ? 18.368 -4.908 -16.922 1.00 63.31 149 LYS A O 1
ATOM 1160 N N . PRO A 1 150 ? 19.947 -6.405 -17.522 1.00 45.41 150 PRO A N 1
ATOM 1161 C CA . PRO A 1 150 ? 20.816 -5.400 -18.114 1.00 45.41 150 PRO A CA 1
ATOM 1162 C C . PRO A 1 150 ? 20.087 -4.756 -19.298 1.00 45.41 150 PRO A C 1
ATOM 1164 O O . PRO A 1 150 ? 19.511 -5.473 -20.122 1.00 45.41 150 PRO A O 1
ATOM 1167 N N . ALA A 1 151 ? 20.087 -3.422 -19.317 1.00 50.41 151 ALA A N 1
ATOM 1168 C CA . ALA A 1 151 ? 19.667 -2.619 -20.461 1.00 50.41 151 ALA A CA 1
ATOM 1169 C C . ALA A 1 151 ? 20.578 -2.865 -21.673 1.00 50.41 151 ALA A C 1
ATOM 1171 O O . ALA A 1 151 ? 21.787 -3.128 -21.460 1.00 50.41 151 ALA A O 1
#

Sequence (151 aa):
LIDPFGGIGDLGGRQIIAVGDPAERFNEDPLRILRAARFAAQLGFEIEDATLAAMQALGPELRRISRERIATELNRLLVGPHVADGLRALHEADLIRWVLPEAQPMAEDDRDSVGARHKDIWEHTVRVVGQTPARLAVRWAALLHDAAKPA

Mean predicted aligned error: 4.58 Å

Nearest PDB structures (foldseek):
  6qy6-assembly1_A  TM=8.400E-01  e=1.154E-06  Planococcus halocryophilus
  6qxn-assembly1_A  TM=8.406E-01  e=1.772E-06  Planococcus halocryophilus
  6tvz-assembly1_A  TM=8.394E-01  e=1.858E-06  Planococcus halocryophilus
  7otr-assembly1_A  TM=7.581E-01  e=4.591E-06  Planococcus halocryophilus
  3aql-assembly1_B  TM=7.199E-01  e=1.555E-04  Escherichia coli DH1

pLDDT: mean 91.98, std 13.22, range [41.91, 98.69]

Radius of gyration: 15.74 Å; Cα contacts (8 Å, |Δi|>4): 201; chains: 1; bounding box: 44×34×46 Å